Protein AF-A0A9C9N6E8-F1 (afdb_monomer_lite)

Radius of gyration: 24.04 Å; chains: 1; bounding box: 44×56×54 Å

pLDDT: mean 75.99, std 14.26, range [39.22, 91.31]

Sequence (117 aa):
MPTATPPPLRVHVSGAVNQPAVYHLAPGCIVQDAIQAAGGPAPDADMSRINLAVELGDQQQVYVPRQGETNAPPPVSGGEAGGKAGGVVNLNTATAAELETLPRIGPATAQKIVEYR

Foldseek 3Di:
DPDPQDFFAWEQEEEQAQAGGTDGHGFFQFQLVVSVVSVHGHPQWDCVPDDRRHGDHHPHYHYTYGNVPPCPDPPPPDDDDDDPPCPPQDLVPHDLVRQCVDPPDHSVNSVVSVVVD

Structure (mmCIF, N/CA/C/O backbone):
data_AF-A0A9C9N6E8-F1
#
_entry.id   AF-A0A9C9N6E8-F1
#
loop_
_atom_site.group_PDB
_atom_site.id
_atom_site.type_symbol
_atom_site.label_atom_id
_atom_site.label_alt_id
_atom_site.label_comp_id
_atom_site.label_asym_id
_atom_site.label_entity_id
_atom_site.label_seq_id
_atom_site.pdbx_PDB_ins_code
_atom_site.Cartn_x
_atom_site.Cartn_y
_atom_site.Cartn_z
_atom_site.occupancy
_atom_site.B_iso_or_equiv
_atom_site.auth_seq_id
_atom_site.auth_comp_id
_atom_site.auth_asym_id
_atom_site.auth_atom_id
_atom_site.pdbx_PDB_model_num
ATOM 1 N N . MET A 1 1 ? 17.286 -18.048 -29.395 1.00 43.50 1 MET A N 1
ATOM 2 C CA . MET A 1 1 ? 17.606 -17.086 -28.319 1.00 43.50 1 MET A CA 1
ATOM 3 C C . MET A 1 1 ? 16.940 -17.603 -27.054 1.00 43.50 1 MET A C 1
ATOM 5 O O . MET A 1 1 ? 15.761 -17.923 -27.151 1.00 43.50 1 MET A O 1
ATOM 9 N N . PRO A 1 2 ? 17.644 -17.793 -25.928 1.00 51.38 2 PRO A N 1
ATOM 10 C CA . PRO A 1 2 ? 16.984 -18.136 -24.674 1.00 51.38 2 PRO A CA 1
ATOM 11 C C . PRO A 1 2 ? 16.150 -16.927 -24.234 1.00 51.38 2 PRO A C 1
ATOM 13 O O . PRO A 1 2 ? 16.694 -15.854 -23.986 1.00 51.38 2 PRO A O 1
ATOM 16 N N . THR A 1 3 ? 14.827 -17.071 -24.212 1.00 49.97 3 THR A N 1
ATOM 17 C CA . THR A 1 3 ? 13.928 -16.057 -23.653 1.00 49.97 3 THR A CA 1
ATOM 18 C C . THR A 1 3 ? 14.195 -16.012 -22.155 1.00 49.97 3 THR A C 1
ATOM 20 O O . THR A 1 3 ? 13.936 -16.991 -21.460 1.00 49.97 3 THR A O 1
ATOM 23 N N . ALA A 1 4 ? 14.788 -14.925 -21.662 1.00 56.19 4 ALA A N 1
ATOM 24 C CA . ALA A 1 4 ? 14.989 -14.732 -20.234 1.00 56.19 4 ALA A CA 1
ATOM 25 C C . ALA A 1 4 ? 13.609 -14.666 -19.573 1.00 56.19 4 ALA A C 1
AT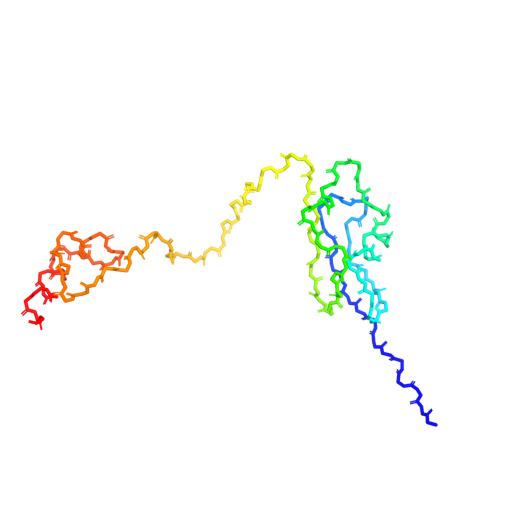OM 27 O O . ALA A 1 4 ? 12.907 -13.671 -19.724 1.00 56.19 4 ALA A O 1
ATOM 28 N N . THR A 1 5 ? 13.199 -15.744 -18.900 1.00 63.53 5 THR A N 1
ATOM 29 C CA . THR A 1 5 ? 12.023 -15.736 -18.031 1.00 63.53 5 THR A CA 1
ATOM 30 C C . THR A 1 5 ? 12.320 -14.742 -16.918 1.00 63.53 5 THR A C 1
ATOM 32 O O . THR A 1 5 ? 13.234 -14.988 -16.125 1.00 63.53 5 THR A O 1
ATOM 35 N N . PRO A 1 6 ? 11.642 -13.589 -16.884 1.00 66.38 6 PRO A N 1
ATOM 36 C CA . PRO A 1 6 ? 11.965 -12.575 -15.905 1.00 66.38 6 PRO A CA 1
ATOM 37 C C . PRO A 1 6 ? 11.579 -13.100 -14.505 1.00 66.38 6 PRO A C 1
ATOM 39 O O . PRO A 1 6 ? 10.597 -13.841 -14.375 1.00 66.38 6 PRO A O 1
ATOM 42 N N . PRO A 1 7 ? 12.386 -12.814 -13.468 1.00 73.50 7 PRO A N 1
ATOM 43 C CA . PRO A 1 7 ? 12.194 -13.393 -12.143 1.00 73.50 7 PRO A CA 1
ATOM 44 C C . PRO A 1 7 ? 10.859 -12.938 -11.529 1.00 73.50 7 PRO A C 1
ATOM 46 O O . PRO A 1 7 ? 10.433 -11.806 -11.775 1.00 73.50 7 PRO A O 1
ATOM 49 N N . PRO A 1 8 ? 10.191 -13.792 -10.730 1.00 80.31 8 PRO A N 1
ATOM 50 C CA . PRO A 1 8 ? 8.948 -13.418 -10.069 1.00 80.31 8 PRO A CA 1
ATOM 51 C C . PRO A 1 8 ? 9.199 -12.307 -9.044 1.00 80.31 8 PRO A C 1
ATOM 53 O O . PRO A 1 8 ? 10.110 -12.410 -8.220 1.00 80.31 8 PRO A O 1
ATOM 56 N N . LEU A 1 9 ? 8.367 -11.269 -9.079 1.00 87.12 9 LEU A N 1
ATOM 57 C CA . LEU A 1 9 ? 8.380 -10.165 -8.127 1.00 87.12 9 LEU A CA 1
ATOM 58 C C . LEU A 1 9 ? 7.803 -10.620 -6.791 1.00 87.12 9 LEU A C 1
ATOM 60 O O . LEU A 1 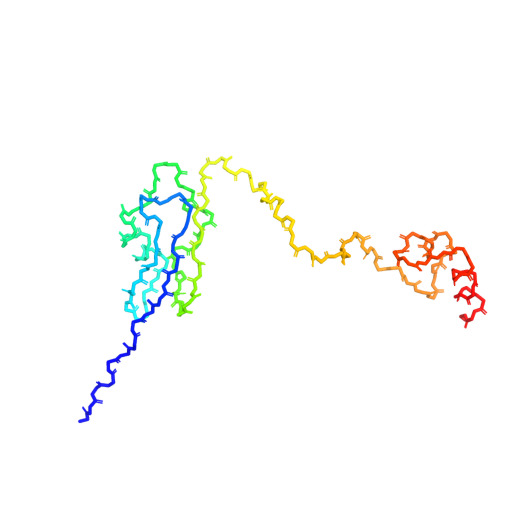9 ? 6.728 -11.215 -6.751 1.00 87.12 9 LEU A O 1
ATOM 64 N N . ARG A 1 10 ? 8.484 -10.306 -5.693 1.00 89.56 10 ARG A N 1
ATOM 65 C CA . ARG A 1 10 ? 8.005 -10.560 -4.332 1.00 89.56 10 ARG A CA 1
ATOM 66 C C . ARG A 1 10 ? 7.324 -9.315 -3.803 1.00 89.56 10 ARG A C 1
ATOM 68 O O . ARG A 1 10 ? 7.995 -8.335 -3.497 1.00 89.56 10 ARG A O 1
ATOM 75 N N . VAL A 1 11 ? 6.009 -9.360 -3.666 1.00 90.38 11 VAL A N 1
ATOM 76 C CA . VAL A 1 11 ? 5.216 -8.222 -3.196 1.00 90.38 11 VAL A CA 1
ATOM 77 C C . VAL A 1 11 ? 4.569 -8.588 -1.873 1.00 90.38 11 VAL A C 1
ATOM 79 O O . VAL A 1 11 ? 3.913 -9.621 -1.757 1.00 90.38 11 VAL A O 1
ATOM 82 N N . HIS A 1 12 ? 4.758 -7.748 -0.863 1.00 90.81 12 HIS A N 1
ATOM 83 C CA . HIS A 1 12 ? 4.127 -7.923 0.438 1.00 90.81 12 HIS A CA 1
ATOM 84 C C . HIS A 1 12 ? 2.808 -7.154 0.473 1.00 90.81 12 HIS A C 1
ATOM 86 O O . HIS A 1 12 ? 2.815 -5.924 0.435 1.00 90.81 12 HIS A O 1
ATOM 92 N N . VAL A 1 13 ? 1.682 -7.864 0.554 1.00 90.50 13 VAL A N 1
ATOM 93 C CA . VAL A 1 13 ? 0.352 -7.252 0.648 1.00 90.50 13 VAL A CA 1
ATOM 94 C C . VAL A 1 13 ? -0.110 -7.283 2.100 1.00 90.50 13 VAL A C 1
ATOM 96 O O . VAL A 1 13 ? -0.117 -8.331 2.741 1.00 90.50 13 VAL A O 1
ATOM 99 N N . SER A 1 14 ? -0.496 -6.124 2.625 1.00 88.56 14 SER A N 1
ATOM 100 C CA . SER A 1 14 ? -0.873 -5.924 4.027 1.00 88.56 14 SER A CA 1
ATOM 101 C C . SER A 1 14 ? -2.101 -5.014 4.146 1.00 88.56 14 SER A C 1
ATOM 103 O O . SER A 1 14 ? -2.399 -4.257 3.223 1.00 88.56 14 SER A O 1
ATOM 105 N N . GLY A 1 15 ? -2.814 -5.073 5.275 1.00 86.25 15 GLY A N 1
ATOM 106 C CA . GLY A 1 15 ? -3.967 -4.208 5.559 1.00 86.25 15 GLY A CA 1
ATOM 107 C C . GLY A 1 15 ? -5.326 -4.867 5.297 1.00 86.25 15 GLY A C 1
ATOM 108 O O . GLY A 1 15 ? -5.542 -6.018 5.676 1.00 86.25 15 GLY A O 1
ATOM 109 N N . ALA A 1 16 ? -6.248 -4.120 4.685 1.00 87.50 16 ALA A N 1
ATOM 110 C CA . ALA A 1 16 ? -7.635 -4.494 4.396 1.00 87.50 16 ALA A CA 1
ATOM 111 C C . ALA A 1 16 ? -7.765 -5.433 3.178 1.00 87.50 16 ALA A C 1
ATOM 113 O O . ALA A 1 16 ? -8.427 -5.127 2.186 1.00 87.50 16 ALA A O 1
ATOM 114 N N . VAL A 1 17 ? -7.102 -6.583 3.228 1.00 88.50 17 VAL A N 1
ATOM 115 C CA . VAL A 1 17 ? -7.195 -7.638 2.207 1.00 88.50 17 VAL A CA 1
ATOM 116 C C . VAL A 1 17 ? -7.602 -8.953 2.857 1.00 88.50 17 VAL A C 1
ATOM 118 O O . VAL A 1 17 ? -7.373 -9.146 4.050 1.00 88.50 17 VAL A O 1
ATOM 121 N N . ASN A 1 18 ? -8.192 -9.868 2.087 1.00 87.12 18 ASN A N 1
ATOM 122 C CA . ASN A 1 18 ? -8.634 -11.157 2.629 1.00 87.12 18 ASN A CA 1
ATOM 123 C C . ASN A 1 18 ? -7.467 -12.003 3.160 1.00 87.12 18 ASN A C 1
ATOM 125 O O . ASN A 1 18 ? -7.594 -12.647 4.201 1.00 87.12 18 ASN A O 1
ATOM 129 N N . GLN A 1 19 ? -6.329 -12.002 2.462 1.00 88.19 19 GLN A N 1
ATOM 130 C CA . GLN A 1 19 ? -5.144 -12.772 2.835 1.00 88.19 19 GLN A CA 1
ATOM 131 C C . GLN A 1 19 ? -3.880 -11.900 2.754 1.00 88.19 19 GLN A C 1
ATOM 133 O O . GLN A 1 19 ? -3.221 -11.853 1.716 1.00 88.19 19 GLN A O 1
ATOM 138 N N . PRO A 1 20 ? -3.516 -11.188 3.835 1.00 89.12 20 PRO A N 1
ATOM 139 C CA . PRO A 1 20 ? -2.265 -10.443 3.883 1.00 89.12 20 PRO A CA 1
ATOM 140 C C . PRO A 1 20 ? -1.083 -11.417 3.957 1.00 89.12 20 PRO A C 1
ATOM 142 O O . PRO A 1 20 ? -0.908 -12.135 4.942 1.00 89.12 20 PRO A O 1
ATOM 145 N N . ALA A 1 21 ? -0.287 -11.464 2.893 1.00 90.56 21 ALA A N 1
ATOM 146 C CA . ALA A 1 21 ? 0.861 -12.350 2.755 1.00 90.56 21 ALA A CA 1
ATOM 147 C C . ALA A 1 21 ? 1.846 -11.804 1.706 1.00 90.56 21 ALA A C 1
ATOM 149 O O . ALA A 1 21 ? 1.617 -10.772 1.069 1.00 90.56 21 ALA A O 1
ATOM 150 N N . VAL A 1 22 ? 2.969 -12.501 1.533 1.00 90.62 22 VAL A N 1
ATOM 151 C CA . VAL A 1 22 ? 3.916 -12.237 0.445 1.00 90.62 22 VAL A CA 1
ATOM 152 C C . VAL A 1 22 ? 3.520 -13.069 -0.768 1.00 90.62 22 VAL A C 1
ATOM 154 O O . VAL A 1 22 ? 3.392 -14.289 -0.670 1.00 90.62 22 VAL A O 1
ATOM 157 N N . TYR A 1 23 ? 3.363 -12.408 -1.909 1.00 89.62 23 TYR A N 1
ATOM 158 C CA . TYR A 1 23 ? 2.983 -13.022 -3.175 1.00 89.62 23 TYR A CA 1
ATOM 159 C C . TYR A 1 23 ? 4.113 -12.925 -4.192 1.00 89.62 23 TYR A C 1
ATOM 161 O O . TYR A 1 23 ? 4.859 -11.947 -4.229 1.00 89.62 23 TYR A O 1
ATOM 169 N N . HIS A 1 24 ? 4.215 -13.958 -5.026 1.00 90.50 24 HIS A N 1
ATOM 170 C CA . HIS A 1 24 ? 5.140 -14.019 -6.148 1.00 90.50 24 HIS A CA 1
ATOM 171 C C . HIS A 1 24 ? 4.361 -13.752 -7.437 1.00 90.50 24 HIS A C 1
ATOM 173 O O . HIS A 1 24 ? 3.585 -14.599 -7.874 1.00 90.50 24 HIS A O 1
ATOM 179 N N . LEU A 1 25 ? 4.540 -12.567 -8.014 1.00 86.94 25 LEU A N 1
ATOM 180 C CA . LEU A 1 25 ? 3.811 -12.104 -9.195 1.00 86.94 25 LEU A CA 1
ATOM 181 C C . LEU A 1 25 ? 4.727 -12.030 -10.412 1.00 86.94 25 LEU A C 1
ATOM 183 O O . LEU A 1 25 ? 5.950 -11.939 -10.291 1.00 86.94 25 LEU A O 1
ATOM 187 N N . ALA A 1 26 ? 4.132 -12.064 -11.602 1.00 86.75 26 ALA A N 1
ATOM 188 C CA . ALA A 1 26 ? 4.879 -11.805 -12.819 1.00 86.75 26 ALA A CA 1
ATOM 189 C C . ALA A 1 26 ? 5.317 -10.325 -12.866 1.00 86.75 26 ALA A C 1
ATOM 191 O O . ALA A 1 26 ? 4.605 -9.444 -12.377 1.00 86.75 26 ALA A O 1
ATOM 192 N N . PRO A 1 27 ? 6.482 -10.025 -13.451 1.00 83.00 27 PRO A N 1
ATOM 193 C CA . PRO A 1 27 ? 6.892 -8.649 -13.676 1.00 83.00 27 PRO A CA 1
ATOM 194 C C . PRO A 1 27 ? 5.957 -7.965 -14.676 1.00 83.00 27 PRO A C 1
ATOM 196 O O . PRO A 1 27 ? 5.576 -8.561 -15.682 1.00 83.00 27 PRO A O 1
ATOM 199 N N . GLY A 1 28 ? 5.578 -6.722 -14.371 1.00 85.00 28 GLY A N 1
ATOM 200 C CA . GLY A 1 28 ? 4.531 -5.982 -15.087 1.00 85.00 28 GLY A CA 1
ATOM 201 C C . GLY A 1 28 ? 3.133 -6.103 -14.467 1.00 85.00 28 GLY A C 1
ATOM 202 O O . GLY A 1 28 ? 2.200 -5.482 -14.966 1.00 85.00 28 GLY A O 1
ATOM 203 N N . CYS A 1 29 ? 2.969 -6.867 -13.378 1.00 87.88 29 CYS A N 1
ATOM 204 C CA . CYS A 1 29 ? 1.738 -6.845 -12.589 1.00 87.88 29 CYS A CA 1
ATOM 205 C C . CYS A 1 29 ? 1.561 -5.509 -11.859 1.00 87.88 29 CYS A C 1
ATOM 207 O O . CYS A 1 29 ? 2.522 -4.890 -11.394 1.00 87.88 29 CYS A O 1
ATOM 209 N N . ILE A 1 30 ? 0.304 -5.106 -11.709 1.00 91.31 30 ILE A N 1
ATOM 210 C CA .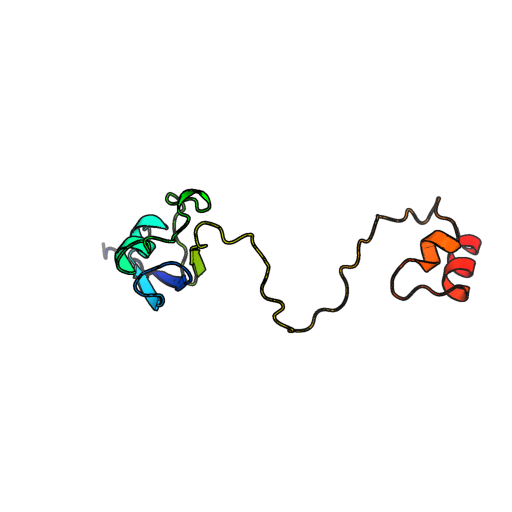 ILE A 1 30 ? -0.085 -3.876 -11.015 1.00 91.31 30 ILE A CA 1
ATOM 211 C C . ILE A 1 30 ? -0.614 -4.169 -9.610 1.00 91.31 30 ILE A C 1
ATOM 213 O O . ILE A 1 30 ? -0.921 -5.311 -9.262 1.00 91.31 30 ILE A O 1
ATOM 217 N N . VAL A 1 31 ? -0.767 -3.125 -8.791 1.00 88.94 31 VAL A N 1
ATOM 218 C CA . VAL A 1 31 ? -1.332 -3.214 -7.431 1.00 88.94 31 VAL A CA 1
ATOM 219 C C . VAL A 1 31 ? -2.662 -3.979 -7.406 1.00 88.94 31 VAL A C 1
ATOM 221 O O . VAL A 1 31 ? -2.891 -4.776 -6.496 1.00 88.94 31 VAL A O 1
ATOM 224 N N . GLN A 1 32 ? -3.516 -3.797 -8.416 1.00 90.06 32 GLN A N 1
ATOM 225 C CA . GLN A 1 32 ? -4.766 -4.549 -8.548 1.00 90.06 32 GLN A CA 1
ATOM 226 C C . GLN A 1 32 ? -4.555 -6.072 -8.593 1.00 90.06 32 GLN A C 1
ATOM 228 O O . GLN A 1 32 ? -5.287 -6.798 -7.919 1.00 90.06 32 GLN A O 1
ATOM 233 N N . ASP A 1 33 ? -3.559 -6.552 -9.342 1.00 90.31 33 ASP A N 1
ATOM 234 C CA . ASP A 1 33 ? -3.261 -7.983 -9.468 1.00 90.31 33 ASP A CA 1
ATOM 235 C C . ASP A 1 33 ? -2.769 -8.563 -8.142 1.00 90.31 33 ASP A C 1
ATOM 237 O O . ASP A 1 33 ? -3.160 -9.666 -7.764 1.00 90.31 33 ASP A O 1
ATOM 241 N N . ALA A 1 34 ? -1.968 -7.804 -7.387 1.00 88.50 34 ALA A N 1
ATOM 242 C CA . ALA A 1 34 ? -1.544 -8.215 -6.049 1.00 88.50 34 ALA A CA 1
ATOM 243 C C . ALA A 1 34 ? -2.718 -8.330 -5.075 1.00 88.50 34 ALA A C 1
ATOM 245 O O . ALA A 1 34 ? -2.781 -9.282 -4.301 1.00 88.50 34 ALA A O 1
ATOM 246 N N . ILE A 1 35 ? -3.666 -7.392 -5.123 1.00 88.19 35 ILE A N 1
ATOM 247 C CA . ILE A 1 35 ? -4.863 -7.436 -4.276 1.00 88.19 35 ILE A CA 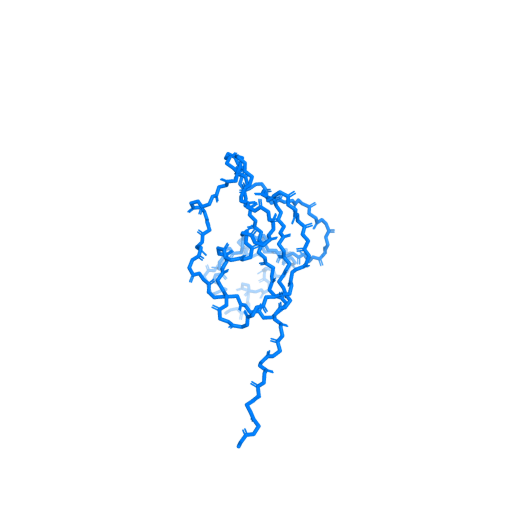1
ATOM 248 C C . ILE A 1 35 ? -5.762 -8.612 -4.679 1.00 88.19 35 ILE A C 1
ATOM 250 O O . ILE A 1 35 ? -6.291 -9.305 -3.813 1.00 88.19 35 ILE A O 1
ATOM 254 N N . GLN A 1 36 ? -5.916 -8.877 -5.978 1.00 89.75 36 GLN A N 1
ATOM 255 C CA . GLN A 1 36 ? -6.630 -10.055 -6.482 1.00 89.75 36 GLN A CA 1
ATOM 256 C C . GLN A 1 36 ? -5.961 -11.359 -6.019 1.00 89.75 36 GLN A C 1
ATOM 258 O O . GLN A 1 36 ? -6.647 -12.245 -5.510 1.00 89.75 36 GLN A O 1
ATOM 263 N N . ALA A 1 37 ? -4.631 -11.457 -6.117 1.00 87.69 37 ALA A N 1
ATOM 264 C CA . ALA A 1 37 ? -3.856 -12.597 -5.623 1.00 87.69 37 ALA A CA 1
ATOM 265 C C . ALA A 1 37 ? -3.971 -12.772 -4.096 1.00 87.69 37 ALA A C 1
ATOM 267 O O . ALA A 1 37 ? -3.985 -13.901 -3.609 1.00 87.69 37 ALA A O 1
ATOM 268 N N . ALA A 1 38 ? -4.149 -11.671 -3.358 1.00 86.50 38 ALA A N 1
ATOM 269 C CA . ALA A 1 38 ? -4.444 -11.648 -1.924 1.00 86.50 38 ALA A CA 1
ATOM 270 C C . ALA A 1 38 ? -5.887 -12.059 -1.559 1.00 86.50 38 ALA A C 1
ATOM 272 O O . ALA A 1 38 ? -6.323 -11.875 -0.420 1.00 86.50 38 ALA A O 1
ATOM 273 N N . GLY A 1 39 ? -6.646 -12.613 -2.509 1.00 86.44 39 GLY A N 1
ATOM 274 C CA . GLY A 1 39 ? -8.031 -13.038 -2.305 1.00 86.44 39 GLY A CA 1
ATOM 275 C C . GLY A 1 39 ? -9.052 -11.911 -2.469 1.00 86.44 39 GLY A C 1
ATOM 276 O O . GLY A 1 39 ? -10.208 -12.080 -2.082 1.00 86.44 39 GLY A O 1
ATOM 277 N N . GLY A 1 40 ? -8.648 -10.774 -3.038 1.00 86.44 40 GLY A N 1
ATOM 278 C CA . GLY A 1 40 ? -9.490 -9.605 -3.260 1.00 86.44 40 GLY A CA 1
ATOM 279 C C . GLY A 1 40 ? -9.462 -8.586 -2.111 1.00 86.44 40 GLY A C 1
ATOM 280 O O . GLY A 1 40 ? -8.959 -8.864 -1.016 1.00 86.44 40 GLY A O 1
ATOM 281 N N . PRO A 1 41 ? -9.993 -7.377 -2.366 1.00 86.44 41 PRO A N 1
ATOM 282 C CA . PRO A 1 41 ? -10.131 -6.346 -1.345 1.00 86.44 41 PRO A CA 1
ATOM 283 C C . PRO A 1 41 ? -11.146 -6.791 -0.285 1.00 86.44 41 PRO A C 1
ATOM 285 O O . PRO A 1 41 ? -12.174 -7.390 -0.611 1.00 86.44 41 PRO A O 1
ATOM 288 N N . ALA A 1 42 ? -10.873 -6.485 0.981 1.00 87.19 42 ALA A N 1
ATOM 289 C CA . ALA A 1 42 ? -11.847 -6.680 2.048 1.00 87.19 42 ALA A CA 1
ATOM 290 C C . ALA A 1 42 ? -13.053 -5.721 1.861 1.00 87.19 42 ALA A C 1
ATOM 292 O O . ALA A 1 42 ? -12.916 -4.687 1.200 1.00 87.19 42 ALA A O 1
ATOM 293 N N . PRO A 1 43 ? -14.247 -6.018 2.410 1.00 83.75 43 PRO A N 1
ATOM 294 C CA . PRO A 1 43 ? -15.421 -5.143 2.271 1.00 83.75 43 PRO A CA 1
ATOM 295 C C . PRO A 1 43 ? -15.224 -3.771 2.930 1.00 83.75 43 PRO A C 1
ATOM 297 O O . PRO A 1 43 ? -15.858 -2.793 2.548 1.00 83.75 43 PRO A O 1
ATOM 300 N N . ASP A 1 44 ? -14.327 -3.705 3.906 1.00 86.25 44 ASP A N 1
ATOM 301 C CA . ASP A 1 44 ? -13.864 -2.504 4.576 1.00 86.25 44 ASP A CA 1
ATOM 302 C C . ASP A 1 44 ? -12.620 -1.902 3.909 1.00 86.25 44 ASP A C 1
ATOM 304 O O . ASP A 1 44 ? -12.018 -1.030 4.507 1.00 86.25 44 ASP A O 1
ATOM 308 N N . ALA A 1 45 ? -12.193 -2.319 2.714 1.00 85.31 45 ALA A N 1
ATOM 309 C CA . ALA A 1 45 ? -11.013 -1.760 2.048 1.00 85.31 45 ALA A CA 1
ATOM 310 C C . ALA A 1 45 ? -11.305 -0.427 1.342 1.00 85.31 45 ALA A C 1
ATOM 312 O O . ALA A 1 45 ? -12.257 -0.301 0.568 1.00 85.31 45 ALA A O 1
ATOM 313 N N . ASP A 1 46 ? -10.438 0.566 1.541 1.00 85.19 46 ASP A N 1
ATOM 314 C CA . ASP A 1 46 ? -10.503 1.848 0.838 1.00 85.19 46 ASP A CA 1
ATOM 315 C C . ASP A 1 46 ? -9.591 1.841 -0.395 1.00 85.19 46 ASP A C 1
ATOM 317 O O . ASP A 1 46 ? -8.457 2.325 -0.387 1.00 85.19 46 ASP A O 1
ATOM 321 N N . MET A 1 47 ? -10.107 1.273 -1.486 1.00 82.00 47 MET A N 1
ATOM 322 C CA . MET A 1 47 ? -9.401 1.229 -2.771 1.00 82.00 47 MET A CA 1
ATOM 323 C C . MET A 1 47 ? -9.280 2.606 -3.436 1.00 82.00 47 MET A C 1
ATOM 325 O O . MET A 1 47 ? -8.427 2.778 -4.298 1.00 82.00 47 MET A O 1
ATOM 329 N N . SER A 1 48 ? -10.085 3.597 -3.033 1.00 83.00 48 SER A N 1
ATOM 330 C CA . SER A 1 48 ? -10.021 4.961 -3.582 1.00 83.00 48 SER A CA 1
ATOM 331 C C . SER A 1 48 ? -8.775 5.713 -3.117 1.00 83.00 48 SER A C 1
ATOM 333 O O . SER A 1 48 ? -8.340 6.663 -3.765 1.00 83.00 48 SER A O 1
ATOM 335 N N . ARG A 1 49 ? -8.183 5.291 -1.993 1.00 81.31 49 ARG A N 1
ATOM 336 C CA . ARG A 1 49 ? -6.936 5.853 -1.457 1.00 81.31 49 ARG A CA 1
ATOM 337 C C . ARG A 1 49 ? -5.673 5.257 -2.068 1.00 81.31 49 ARG A C 1
ATOM 339 O O . ARG A 1 49 ? -4.581 5.737 -1.772 1.00 81.31 49 ARG A O 1
ATOM 346 N N . ILE A 1 50 ? -5.803 4.229 -2.901 1.00 82.19 50 ILE A N 1
ATOM 347 C CA . ILE A 1 50 ? -4.684 3.551 -3.550 1.00 82.19 50 ILE A CA 1
ATOM 348 C C . ILE A 1 50 ? -4.788 3.694 -5.054 1.00 82.19 50 ILE A C 1
ATOM 350 O O . ILE A 1 50 ? -5.846 3.524 -5.650 1.00 82.19 50 ILE A O 1
ATOM 354 N N . ASN A 1 51 ? -3.646 3.936 -5.688 1.00 87.12 51 ASN A N 1
ATOM 355 C CA . ASN A 1 51 ? -3.568 3.843 -7.131 1.00 87.12 51 ASN A CA 1
ATOM 356 C C . ASN A 1 51 ? -3.388 2.376 -7.551 1.00 87.12 51 ASN A C 1
ATOM 358 O O . ASN A 1 51 ? -2.309 1.797 -7.431 1.00 87.12 51 ASN A O 1
ATOM 362 N N . LEU A 1 52 ? -4.476 1.789 -8.046 1.00 86.00 52 LEU A N 1
ATOM 363 C CA . LEU A 1 52 ? -4.548 0.395 -8.484 1.00 86.00 52 LEU A CA 1
ATOM 364 C C . LEU A 1 52 ? -3.741 0.117 -9.761 1.00 86.00 52 LEU A C 1
ATOM 366 O O . LEU A 1 52 ? -3.367 -1.030 -9.991 1.00 86.00 52 LEU A O 1
ATOM 370 N N . ALA A 1 53 ? -3.462 1.153 -10.558 1.00 85.69 53 ALA A N 1
ATOM 371 C CA . ALA A 1 53 ? -2.754 1.064 -11.836 1.00 85.69 53 ALA A CA 1
ATOM 372 C C . ALA A 1 53 ? -1.228 1.217 -11.704 1.00 85.69 53 ALA A C 1
ATOM 374 O O . ALA A 1 53 ? -0.528 1.292 -12.710 1.00 85.69 53 ALA A O 1
ATOM 375 N N . VAL A 1 54 ? -0.703 1.303 -10.478 1.00 88.69 54 VAL A N 1
ATOM 376 C CA . VAL A 1 54 ? 0.744 1.369 -10.242 1.00 88.69 54 VAL A CA 1
ATOM 377 C C . VAL A 1 54 ? 1.360 -0.001 -10.488 1.00 88.69 54 VAL A C 1
ATOM 379 O O . VAL A 1 54 ? 0.895 -0.998 -9.936 1.00 88.69 54 VAL A O 1
ATOM 382 N N . GLU A 1 55 ? 2.422 -0.033 -11.288 1.00 90.06 55 GLU A N 1
ATOM 383 C CA . GLU A 1 55 ? 3.253 -1.220 -11.480 1.00 90.06 55 GLU A CA 1
ATOM 384 C C . GLU A 1 55 ? 3.971 -1.591 -10.180 1.00 90.06 55 GLU A C 1
ATOM 386 O O . GLU A 1 55 ? 4.450 -0.736 -9.431 1.00 90.06 55 GLU A O 1
ATOM 391 N N . LEU A 1 56 ? 4.041 -2.887 -9.901 1.00 87.62 56 LEU A N 1
ATOM 392 C CA . LEU A 1 56 ? 4.705 -3.403 -8.713 1.00 87.62 56 LEU A CA 1
ATOM 393 C C . LEU A 1 56 ? 6.183 -3.671 -8.996 1.00 87.62 56 LEU A C 1
ATOM 395 O O . LEU A 1 56 ? 6.533 -4.259 -10.017 1.00 87.62 56 LEU A O 1
ATOM 399 N N . GLY A 1 57 ? 7.048 -3.267 -8.065 1.00 86.94 57 GLY A N 1
ATOM 400 C CA . GLY A 1 57 ? 8.457 -3.655 -8.028 1.00 86.94 57 GLY A CA 1
ATOM 401 C C . GLY A 1 57 ? 8.718 -4.890 -7.159 1.00 86.94 57 GLY A C 1
ATOM 402 O O . GLY A 1 57 ? 7.885 -5.293 -6.344 1.00 86.94 57 GLY A O 1
ATOM 403 N N . ASP A 1 58 ? 9.907 -5.485 -7.300 1.00 86.38 58 ASP A N 1
ATOM 404 C CA . ASP A 1 58 ? 10.359 -6.545 -6.390 1.00 86.38 58 ASP A CA 1
ATOM 405 C C . ASP A 1 58 ? 10.582 -5.966 -4.987 1.00 86.38 58 ASP A C 1
ATOM 407 O O . ASP A 1 58 ? 11.048 -4.838 -4.834 1.00 86.38 58 ASP A O 1
ATOM 411 N N . GLN A 1 59 ? 10.244 -6.746 -3.961 1.00 87.88 59 GLN A N 1
ATOM 412 C CA . GLN A 1 59 ? 10.316 -6.362 -2.546 1.00 87.88 59 GLN A CA 1
ATOM 413 C C . GLN A 1 59 ? 9.457 -5.142 -2.178 1.00 87.88 59 GLN A C 1
ATOM 415 O O . GLN A 1 59 ? 9.669 -4.527 -1.132 1.00 87.88 59 GLN A O 1
ATOM 420 N N . GLN A 1 60 ? 8.469 -4.796 -3.003 1.00 88.38 60 GLN A N 1
ATOM 421 C CA . GLN A 1 60 ? 7.555 -3.700 -2.721 1.00 88.38 60 GLN A CA 1
ATOM 422 C C . GLN A 1 60 ? 6.497 -4.119 -1.694 1.00 88.38 60 GLN A C 1
ATOM 424 O O . GLN A 1 60 ? 5.975 -5.236 -1.725 1.00 88.38 60 GLN A O 1
ATOM 429 N N . GLN A 1 61 ? 6.147 -3.200 -0.795 1.00 87.56 61 GLN A N 1
ATOM 430 C CA . GLN A 1 61 ? 5.036 -3.372 0.134 1.00 87.56 61 GLN A CA 1
ATOM 431 C C . GLN A 1 61 ? 3.818 -2.586 -0.350 1.00 87.56 61 GLN A C 1
ATOM 433 O O . GLN A 1 61 ? 3.893 -1.385 -0.603 1.00 87.56 61 GLN A O 1
ATOM 438 N N . VAL A 1 62 ? 2.683 -3.270 -0.428 1.00 87.81 62 VAL A N 1
ATOM 439 C CA . VAL A 1 62 ? 1.369 -2.695 -0.701 1.00 87.81 62 VAL A CA 1
ATOM 440 C C . VAL A 1 62 ? 0.568 -2.754 0.593 1.00 87.81 62 VAL A C 1
ATOM 442 O O . VAL A 1 62 ? 0.257 -3.833 1.099 1.00 87.81 62 VAL A O 1
ATOM 445 N N . TYR A 1 63 ? 0.253 -1.591 1.152 1.00 88.00 63 TYR A N 1
ATOM 446 C CA . TYR A 1 63 ? -0.617 -1.475 2.319 1.00 88.00 63 TYR A CA 1
ATOM 447 C C . TYR A 1 63 ? -1.981 -0.965 1.883 1.00 88.00 63 TYR A C 1
ATOM 449 O O . TYR A 1 63 ? -2.047 0.139 1.357 1.00 88.00 63 TYR A O 1
ATOM 457 N N . VAL A 1 64 ? -3.038 -1.741 2.117 1.00 86.81 64 VAL A N 1
ATOM 458 C CA . VAL A 1 64 ? -4.424 -1.381 1.802 1.00 86.81 64 VAL A CA 1
ATOM 459 C C . VAL A 1 64 ? -5.102 -0.792 3.044 1.00 86.81 64 VAL A C 1
ATOM 461 O O . VAL A 1 64 ? -5.327 -1.533 4.001 1.00 86.81 64 VAL A O 1
ATOM 464 N N . PRO A 1 65 ? -5.434 0.513 3.069 1.00 83.56 65 PRO A N 1
ATOM 465 C CA . PRO A 1 65 ? -6.126 1.124 4.199 1.00 83.56 65 PRO A CA 1
ATOM 466 C C . PRO A 1 65 ? -7.588 0.673 4.264 1.00 83.56 65 PRO A C 1
ATOM 468 O O . PRO A 1 65 ? -8.186 0.327 3.241 1.00 83.56 65 PRO A O 1
ATOM 471 N N . ARG A 1 66 ? -8.188 0.719 5.458 1.00 86.75 66 ARG A N 1
ATOM 472 C CA . ARG A 1 66 ? -9.628 0.482 5.636 1.00 86.75 66 ARG A CA 1
ATOM 473 C C . ARG A 1 66 ? -10.467 1.745 5.382 1.00 86.75 66 ARG A C 1
ATOM 475 O O . ARG A 1 66 ? -10.013 2.863 5.625 1.00 86.75 66 ARG A O 1
ATOM 482 N N . GLN A 1 67 ? -11.711 1.593 4.932 1.00 80.94 67 GLN A N 1
ATOM 483 C CA . GLN A 1 67 ? -12.700 2.663 4.829 1.00 80.94 67 GLN A CA 1
ATOM 484 C C . GLN A 1 67 ? -12.959 3.245 6.214 1.00 80.94 67 GLN A C 1
ATOM 486 O O . GLN A 1 67 ? -13.288 2.533 7.160 1.00 80.94 67 GLN A O 1
ATOM 491 N N . GLY A 1 68 ? -12.795 4.561 6.335 1.00 72.69 68 GLY A N 1
ATOM 492 C CA . GLY A 1 68 ? -12.913 5.244 7.623 1.00 72.69 68 GLY A CA 1
ATOM 493 C C . GLY A 1 68 ? -11.671 5.129 8.509 1.00 72.69 68 GLY A C 1
ATOM 494 O O . GLY A 1 68 ? -11.660 5.714 9.591 1.00 72.69 68 GLY A O 1
ATOM 495 N N . GLU A 1 69 ? -10.599 4.473 8.046 1.00 65.88 69 GLU A N 1
ATOM 496 C CA . GLU A 1 69 ? -9.274 4.605 8.646 1.00 65.88 69 GLU A CA 1
ATOM 497 C C . GLU A 1 69 ? -8.777 6.027 8.352 1.00 65.88 69 GLU A C 1
ATOM 499 O O . GLU A 1 69 ? -8.123 6.328 7.350 1.00 65.88 69 GLU A O 1
ATOM 504 N N . THR A 1 70 ? -9.157 6.971 9.216 1.00 53.31 70 THR A N 1
ATOM 505 C CA . THR A 1 70 ? -8.353 8.171 9.435 1.00 53.31 70 THR A CA 1
ATOM 506 C C . THR A 1 70 ? -6.963 7.650 9.725 1.00 53.31 70 THR A C 1
ATOM 508 O O . THR A 1 70 ? -6.804 6.877 10.662 1.00 53.31 70 THR A O 1
ATOM 511 N N . ASN A 1 71 ? -5.999 8.000 8.878 1.00 51.03 71 ASN A N 1
ATOM 512 C CA . ASN A 1 71 ? -4.600 7.631 9.018 1.00 51.03 71 ASN A CA 1
ATOM 513 C C . ASN A 1 71 ? -4.104 8.132 10.384 1.00 51.03 71 ASN A C 1
ATOM 515 O O . ASN A 1 71 ? -3.610 9.249 10.508 1.00 51.03 71 ASN A O 1
ATOM 519 N N . ALA A 1 72 ? -4.340 7.357 11.436 1.00 46.12 72 ALA A N 1
ATOM 520 C CA . ALA A 1 72 ? -3.637 7.483 12.683 1.00 46.12 72 ALA A CA 1
ATOM 521 C C . ALA A 1 72 ? -2.389 6.637 12.451 1.00 46.12 72 ALA A C 1
ATOM 523 O O . ALA A 1 72 ? -2.507 5.409 12.386 1.00 46.12 72 ALA A O 1
ATOM 524 N N . PRO A 1 73 ? -1.218 7.257 12.236 1.00 53.03 73 PRO A N 1
ATOM 525 C CA . PRO A 1 73 ? 0.004 6.486 12.121 1.00 53.03 73 PRO A CA 1
ATOM 526 C C . PRO A 1 73 ? 0.112 5.603 13.370 1.00 53.03 73 PRO A C 1
ATOM 528 O O . PRO A 1 73 ? -0.152 6.093 14.475 1.00 53.03 73 PRO A O 1
ATOM 531 N N . PRO A 1 74 ? 0.480 4.318 13.249 1.00 53.91 74 PRO A N 1
ATOM 532 C CA . PRO A 1 74 ? 0.855 3.567 14.430 1.00 53.91 74 PRO A CA 1
ATOM 533 C C . PRO A 1 74 ? 2.054 4.292 15.065 1.00 53.91 74 PRO A C 1
ATOM 535 O O . PRO A 1 74 ? 3.052 4.522 14.375 1.00 53.91 74 PRO A O 1
ATOM 538 N N . PRO A 1 75 ? 2.008 4.674 16.356 1.00 53.34 75 PRO A N 1
ATOM 539 C CA . PRO A 1 75 ? 3.211 5.062 17.065 1.00 53.34 75 PRO A CA 1
ATOM 540 C C . PRO A 1 75 ? 4.015 3.783 17.297 1.00 53.34 75 PRO A C 1
ATOM 542 O O . PRO A 1 75 ? 3.926 3.157 18.350 1.00 53.34 75 PRO A O 1
ATOM 545 N N . VAL A 1 76 ? 4.782 3.352 16.299 1.00 46.09 76 VAL A N 1
ATOM 546 C CA . VAL A 1 76 ? 5.849 2.384 16.537 1.00 46.09 76 VAL A CA 1
ATOM 547 C C . VAL A 1 76 ? 7.103 3.162 16.892 1.00 46.09 76 VAL A C 1
ATOM 549 O O . VAL A 1 76 ? 7.835 3.675 16.050 1.00 46.09 76 VAL A O 1
ATOM 552 N N . SER A 1 77 ? 7.296 3.275 18.204 1.00 58.19 77 SER A N 1
ATOM 553 C CA . SER A 1 77 ? 8.577 3.519 18.849 1.00 58.19 77 SER A CA 1
ATOM 554 C C . SER A 1 77 ? 9.668 2.692 18.174 1.00 58.19 77 SER A C 1
ATOM 556 O O . SER A 1 77 ? 9.721 1.474 18.313 1.00 58.19 77 SER A O 1
ATOM 558 N N . GLY A 1 78 ? 10.535 3.391 17.454 1.00 47.19 78 GLY A N 1
ATOM 559 C CA . GLY A 1 78 ? 11.693 2.831 16.772 1.00 47.19 78 GLY A CA 1
ATOM 560 C C . GLY A 1 78 ? 12.731 3.895 16.437 1.00 47.19 78 GLY A C 1
ATOM 561 O O . GLY A 1 78 ? 13.354 3.817 15.395 1.00 47.19 78 GLY A O 1
ATOM 562 N N . GLY A 1 79 ? 12.870 4.900 17.309 1.00 54.66 79 GLY A N 1
ATOM 563 C CA . GLY A 1 79 ? 14.096 5.672 17.501 1.00 54.66 79 GLY A CA 1
ATOM 564 C C . GLY A 1 79 ? 14.685 6.410 16.304 1.00 54.66 79 GLY A C 1
ATOM 565 O O . GLY A 1 79 ? 15.778 6.059 15.894 1.00 54.66 79 GLY A O 1
ATOM 566 N N . GLU A 1 80 ? 14.093 7.540 15.918 1.00 39.22 80 GLU A N 1
ATOM 567 C CA . GLU A 1 80 ? 14.873 8.715 15.508 1.00 39.22 80 GLU A CA 1
ATOM 568 C C . GLU A 1 80 ? 14.258 9.961 16.149 1.00 39.22 80 GLU A C 1
ATOM 570 O O . GLU A 1 80 ? 13.158 10.417 15.835 1.00 39.22 80 GLU A O 1
ATOM 575 N N . ALA A 1 81 ? 14.972 10.473 17.146 1.00 52.44 81 ALA A N 1
ATOM 576 C CA . ALA A 1 81 ? 14.725 11.776 17.718 1.00 52.44 81 ALA A CA 1
ATOM 577 C C . ALA A 1 81 ? 14.968 12.856 16.655 1.00 52.44 81 ALA A C 1
ATOM 579 O O . ALA A 1 81 ? 16.038 12.897 16.057 1.00 52.44 81 ALA A O 1
ATOM 580 N N . GLY A 1 82 ? 14.026 13.790 16.512 1.00 47.59 82 GLY A N 1
ATOM 581 C CA . GLY A 1 82 ? 14.302 15.089 15.895 1.00 47.59 82 GLY A CA 1
ATOM 582 C C . GLY A 1 82 ? 13.562 15.353 14.592 1.00 47.59 82 GLY A C 1
ATOM 583 O O . GLY A 1 82 ? 14.126 15.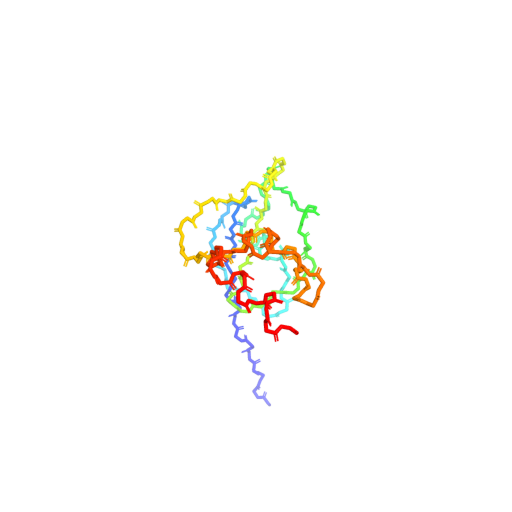283 13.513 1.00 47.59 82 GLY A O 1
ATOM 584 N N . GLY A 1 83 ? 12.309 15.777 14.710 1.00 49.03 83 GLY A N 1
ATOM 585 C CA . GLY A 1 83 ? 11.572 16.395 13.607 1.00 49.03 83 GLY A CA 1
ATOM 586 C C . GLY A 1 83 ? 10.482 17.328 14.114 1.00 49.03 83 GLY A C 1
ATOM 587 O O . GLY A 1 83 ? 9.418 17.442 13.519 1.00 49.03 83 GLY A O 1
ATOM 588 N N . LYS A 1 84 ? 10.712 17.941 15.280 1.00 44.22 84 LYS A N 1
ATOM 589 C CA . LYS A 1 84 ? 9.859 18.996 15.818 1.00 44.22 84 LYS A CA 1
ATOM 590 C C . LYS A 1 84 ? 9.917 20.159 14.841 1.00 44.22 84 LYS A C 1
ATOM 592 O O . LYS A 1 84 ? 11.019 20.623 14.581 1.00 44.22 84 LYS A O 1
ATOM 597 N N . ALA A 1 85 ? 8.752 20.548 14.322 1.00 52.22 85 ALA A N 1
ATOM 598 C CA . ALA A 1 85 ? 8.444 21.789 13.613 1.00 52.22 85 ALA A CA 1
ATOM 599 C C . ALA A 1 85 ? 9.617 22.786 13.572 1.00 52.22 85 ALA A C 1
ATOM 601 O O . ALA A 1 85 ? 9.684 23.729 14.356 1.00 52.22 85 ALA A O 1
ATOM 602 N N . GLY A 1 86 ? 10.567 22.532 12.676 1.00 49.97 86 GLY A N 1
ATOM 603 C CA . GLY A 1 86 ? 11.700 23.403 12.435 1.00 49.97 86 GLY A CA 1
ATOM 604 C C . GLY A 1 86 ? 11.264 24.391 11.381 1.00 49.97 86 GLY A C 1
ATOM 605 O O . GLY A 1 86 ? 11.611 24.233 10.213 1.00 49.97 86 GLY A O 1
ATOM 606 N N . GLY A 1 87 ? 10.457 25.377 11.785 1.00 58.47 87 GLY A N 1
ATOM 607 C CA . GLY A 1 87 ? 10.387 26.614 11.023 1.00 58.47 87 GLY A CA 1
ATOM 608 C C . GLY A 1 87 ? 11.827 27.026 10.744 1.00 58.47 87 GLY A C 1
ATOM 609 O O . GLY A 1 87 ? 12.649 27.042 11.657 1.00 58.47 87 GLY A O 1
ATOM 610 N N . VAL A 1 88 ? 12.166 27.213 9.475 1.00 61.34 88 VAL A N 1
ATOM 611 C CA . VAL A 1 88 ? 13.506 27.616 9.050 1.00 61.34 88 VAL A CA 1
ATOM 612 C C . VAL A 1 88 ? 13.796 28.976 9.686 1.00 61.34 88 VAL A C 1
ATOM 614 O O . VAL A 1 88 ? 13.363 30.015 9.194 1.00 61.34 88 VAL A O 1
ATOM 617 N N . VAL A 1 89 ? 14.460 28.960 10.842 1.00 63.94 89 VAL A N 1
ATOM 618 C CA . VAL A 1 89 ? 14.862 30.164 11.565 1.00 63.94 89 VAL A CA 1
ATOM 619 C C . VAL A 1 89 ? 16.092 30.709 10.851 1.00 63.94 89 VAL A C 1
ATOM 621 O O . VAL A 1 89 ? 17.164 30.104 10.856 1.00 63.94 89 VAL A O 1
ATOM 624 N N . ASN A 1 90 ? 15.920 31.841 10.176 1.00 69.62 90 ASN A N 1
ATOM 625 C CA . ASN A 1 90 ? 16.993 32.488 9.433 1.00 69.62 90 ASN A CA 1
ATOM 626 C C . ASN A 1 90 ? 18.007 33.100 10.405 1.00 69.62 90 ASN A C 1
ATOM 628 O O . ASN A 1 90 ? 17.723 34.111 11.039 1.00 69.62 90 ASN A O 1
ATOM 632 N N . LEU A 1 91 ? 19.209 32.523 10.473 1.00 69.25 91 LEU A N 1
ATOM 633 C CA . LEU A 1 91 ? 20.287 32.912 11.397 1.00 69.25 91 LEU A CA 1
ATOM 634 C C . LEU A 1 91 ? 20.618 34.413 11.382 1.00 69.25 91 LEU A C 1
ATOM 636 O O . LEU A 1 91 ? 20.925 35.001 12.414 1.00 69.25 91 LEU A O 1
ATOM 640 N N . ASN A 1 92 ? 20.525 35.036 10.207 1.00 74.25 92 ASN A N 1
ATOM 641 C CA . ASN A 1 92 ? 20.872 36.442 10.016 1.00 74.25 92 ASN A CA 1
ATOM 642 C C . ASN A 1 92 ? 19.841 37.396 10.643 1.00 74.25 92 ASN A C 1
ATOM 644 O O . ASN A 1 92 ? 20.199 38.485 11.090 1.00 74.25 92 ASN A O 1
ATOM 648 N N . THR A 1 93 ? 18.568 36.995 10.705 1.00 71.81 93 THR A N 1
ATOM 649 C CA . THR A 1 93 ? 17.453 37.849 11.158 1.00 71.81 93 THR A CA 1
ATOM 650 C C . THR A 1 93 ? 16.827 37.398 12.472 1.00 71.81 93 THR A C 1
ATOM 652 O O . THR A 1 93 ? 16.103 38.176 13.085 1.00 71.81 93 THR A O 1
ATOM 655 N N . ALA A 1 94 ? 17.081 36.165 12.900 1.00 73.94 94 ALA A N 1
ATOM 656 C CA . ALA A 1 94 ? 16.464 35.579 14.077 1.00 73.94 94 ALA A CA 1
ATOM 657 C C . ALA A 1 94 ? 16.892 36.267 15.375 1.00 73.94 94 ALA A C 1
ATOM 659 O O . ALA A 1 94 ? 18.043 36.678 15.550 1.00 73.94 94 ALA A O 1
ATOM 660 N N . THR A 1 95 ? 15.949 36.362 16.306 1.00 75.56 95 THR A N 1
ATOM 661 C CA . THR A 1 95 ? 16.195 36.826 17.672 1.00 75.56 95 THR A CA 1
ATOM 662 C C . THR A 1 95 ? 16.743 35.698 18.553 1.00 75.56 95 THR A C 1
ATOM 664 O O . THR A 1 95 ? 16.567 34.515 18.257 1.00 75.56 95 THR A O 1
ATOM 667 N N . ALA A 1 96 ? 17.403 36.048 19.665 1.00 73.25 96 ALA A N 1
ATOM 668 C CA . ALA A 1 96 ? 17.943 35.060 20.608 1.00 73.25 96 ALA A CA 1
ATOM 669 C C . ALA A 1 96 ? 16.857 34.084 21.101 1.00 73.25 96 ALA A C 1
ATOM 671 O O . ALA A 1 96 ? 17.080 32.878 21.097 1.00 73.25 96 ALA A O 1
ATOM 672 N N . ALA A 1 97 ? 15.656 34.599 21.385 1.00 74.94 97 ALA A N 1
ATOM 673 C CA . ALA A 1 97 ? 14.515 33.797 21.816 1.00 74.94 97 ALA A CA 1
ATOM 674 C C . ALA A 1 97 ? 14.059 32.784 20.752 1.00 74.94 97 ALA A C 1
ATOM 676 O O . ALA A 1 97 ? 13.678 31.670 21.094 1.00 74.94 97 ALA A O 1
ATOM 677 N N . GLU A 1 98 ? 14.122 33.133 19.462 1.00 71.44 98 GLU A N 1
ATOM 678 C CA . GLU A 1 98 ? 13.783 32.210 18.370 1.00 71.44 98 GLU A CA 1
ATOM 679 C C . GLU A 1 98 ? 14.842 31.119 18.203 1.00 71.44 98 GLU A C 1
ATOM 681 O O . GLU A 1 98 ? 14.502 29.955 17.990 1.00 71.44 98 GLU A O 1
ATOM 686 N N . LEU A 1 99 ? 16.121 31.462 18.368 1.00 72.19 99 LEU A N 1
ATOM 687 C CA . LEU A 1 99 ? 17.213 30.490 18.343 1.00 72.19 99 LEU A CA 1
ATOM 688 C C . LEU A 1 99 ? 17.123 29.510 19.521 1.00 72.19 99 LEU A C 1
ATOM 690 O O . LEU A 1 99 ? 17.404 28.332 19.335 1.00 72.19 99 LEU A O 1
ATOM 694 N N . GLU A 1 100 ? 16.662 29.951 20.695 1.00 72.44 100 GLU A N 1
ATOM 695 C CA . GLU A 1 100 ? 16.411 29.091 21.865 1.00 72.44 100 GLU A CA 1
ATOM 696 C C . GLU A 1 100 ? 15.265 28.085 21.663 1.00 72.44 100 GLU A C 1
ATOM 698 O O . GLU A 1 100 ? 15.211 27.065 22.350 1.00 72.44 100 GLU A O 1
ATOM 703 N N . THR A 1 101 ? 14.350 28.326 20.714 1.00 70.50 101 THR A N 1
ATOM 704 C CA . THR A 1 101 ? 13.286 27.352 20.398 1.00 70.50 101 THR A CA 1
ATOM 705 C C . THR A 1 101 ? 13.798 26.136 19.625 1.00 70.50 101 THR A C 1
ATOM 707 O O . THR A 1 101 ? 13.102 25.117 19.545 1.00 70.50 101 THR A O 1
ATOM 710 N N . LEU A 1 102 ? 15.014 26.215 19.071 1.00 71.56 102 LEU A N 1
ATOM 711 C CA . LEU A 1 102 ? 15.614 25.129 18.311 1.00 71.56 102 LEU A CA 1
ATOM 712 C C . LEU A 1 102 ? 16.148 24.030 19.242 1.00 71.56 102 LEU A C 1
ATOM 714 O O . LEU A 1 102 ? 16.776 24.304 20.270 1.00 71.56 102 LEU A O 1
ATOM 718 N N . PRO A 1 103 ? 15.950 22.752 18.876 1.00 66.56 103 PRO A N 1
ATOM 719 C CA . PRO A 1 103 ? 16.459 21.646 19.668 1.00 66.56 103 PRO A CA 1
ATOM 720 C C . PRO A 1 103 ? 17.984 21.755 19.777 1.00 66.56 103 PRO A C 1
ATOM 722 O O . PRO A 1 103 ? 18.668 21.917 18.769 1.00 66.56 103 PRO A O 1
ATOM 725 N N . ARG A 1 104 ? 18.512 21.618 21.003 1.00 71.69 104 ARG A N 1
ATOM 726 C CA . ARG A 1 104 ? 19.951 21.687 21.343 1.00 71.69 104 ARG A CA 1
ATOM 727 C C . ARG A 1 104 ? 20.552 23.102 21.433 1.00 71.69 104 ARG A C 1
ATOM 729 O O . ARG A 1 104 ? 21.734 23.208 21.760 1.00 71.69 104 ARG A O 1
ATOM 736 N N . ILE A 1 105 ? 19.778 24.169 21.217 1.00 74.94 105 ILE A N 1
ATOM 737 C CA . ILE A 1 105 ? 20.243 25.553 21.402 1.00 74.94 105 ILE A CA 1
ATOM 738 C C . ILE A 1 105 ? 19.711 26.096 22.731 1.00 74.94 105 ILE A C 1
ATOM 740 O O . ILE A 1 105 ? 18.513 26.237 22.926 1.00 74.94 105 ILE A O 1
ATOM 744 N N . GLY A 1 106 ? 20.621 26.379 23.664 1.00 74.00 106 GLY A N 1
ATOM 745 C CA . GLY A 1 106 ? 20.309 27.070 24.918 1.00 74.00 106 GLY A CA 1
ATOM 746 C C . GLY A 1 106 ? 20.670 28.560 24.865 1.00 74.00 106 GLY A C 1
ATOM 747 O O . GLY A 1 106 ? 21.348 28.982 23.921 1.00 74.00 106 GLY A O 1
ATOM 748 N N . PRO A 1 107 ? 20.322 29.343 25.903 1.00 75.31 107 PRO A N 1
ATOM 749 C CA . PRO A 1 107 ? 20.530 30.796 25.952 1.00 75.31 107 PRO A CA 1
ATOM 750 C C . PRO A 1 107 ? 21.979 31.206 25.657 1.00 75.31 107 PRO A C 1
ATOM 752 O O . PRO A 1 107 ? 22.230 32.120 24.877 1.00 75.31 107 PRO A O 1
ATOM 755 N N . ALA A 1 108 ? 22.954 30.466 26.195 1.00 79.50 108 ALA A N 1
ATOM 756 C CA . ALA A 1 108 ? 24.375 30.738 25.972 1.00 79.50 108 ALA A CA 1
ATOM 757 C C . ALA A 1 108 ? 24.815 30.533 24.509 1.00 79.50 108 ALA A C 1
ATOM 759 O O . ALA A 1 108 ? 25.702 31.232 24.021 1.00 79.50 108 ALA A O 1
ATOM 760 N N . THR A 1 109 ? 2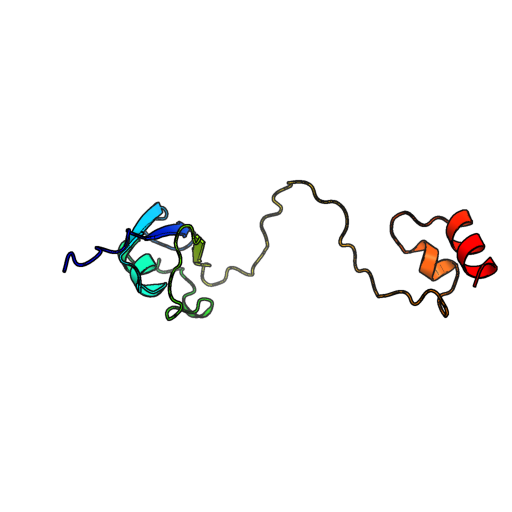4.213 29.572 23.804 1.00 78.38 109 THR A N 1
ATOM 761 C CA . THR A 1 109 ? 24.518 29.300 22.394 1.00 78.38 109 THR A CA 1
ATOM 762 C C . THR A 1 109 ? 23.781 30.286 21.489 1.00 78.38 109 THR A C 1
ATOM 764 O O . THR A 1 109 ? 24.381 30.797 20.549 1.00 78.38 109 THR A O 1
ATOM 767 N N . ALA A 1 110 ? 22.528 30.623 21.809 1.00 79.25 110 ALA A N 1
ATOM 768 C CA . ALA A 1 110 ? 21.752 31.633 21.093 1.00 79.25 110 ALA A CA 1
ATOM 769 C C . ALA A 1 110 ? 22.413 33.022 21.150 1.00 79.25 110 ALA A C 1
ATOM 771 O O . ALA A 1 110 ? 22.536 33.680 20.119 1.00 79.25 110 ALA A O 1
ATOM 772 N N . GLN A 1 111 ? 22.918 33.447 22.315 1.00 78.56 111 GLN A N 1
ATOM 773 C CA . GLN A 1 111 ? 23.627 34.726 22.447 1.00 78.56 111 GLN A CA 1
ATOM 774 C C . GLN A 1 111 ? 24.910 34.776 21.609 1.00 78.56 111 GLN A C 1
ATOM 776 O O . GLN A 1 111 ? 25.134 35.754 20.904 1.00 78.56 111 GLN A O 1
ATOM 781 N N . LYS A 1 112 ? 25.714 33.703 21.612 1.00 79.94 112 LYS A N 1
ATOM 782 C CA . LYS A 1 112 ? 26.933 33.621 20.787 1.00 79.94 112 LYS A CA 1
ATOM 783 C C . LYS A 1 112 ? 26.644 33.700 19.292 1.00 79.94 112 LYS A C 1
ATOM 785 O O . LYS A 1 112 ? 27.423 34.282 18.550 1.00 79.94 112 LYS A O 1
ATOM 790 N N . ILE A 1 113 ? 25.534 33.115 18.854 1.00 78.56 113 ILE A N 1
ATOM 791 C CA . ILE A 1 113 ? 25.094 33.171 17.459 1.00 78.56 113 ILE A CA 1
ATOM 792 C C . ILE A 1 113 ? 24.711 34.605 17.062 1.00 78.56 113 ILE A C 1
ATOM 794 O O . ILE A 1 113 ? 25.096 35.063 15.991 1.00 78.56 113 ILE A O 1
ATOM 798 N N . VAL A 1 114 ? 23.985 35.322 17.927 1.00 78.06 114 VAL A N 1
ATOM 799 C CA . VAL A 1 114 ? 23.601 36.726 17.692 1.00 78.06 114 VAL A CA 1
ATOM 800 C C . VAL A 1 114 ? 24.812 37.662 17.723 1.00 78.06 114 VAL A C 1
ATOM 802 O O . VAL A 1 114 ? 24.805 38.671 17.024 1.00 78.06 114 VAL A O 1
ATOM 805 N N . GLU A 1 115 ? 25.831 37.340 18.519 1.00 79.56 115 GLU A N 1
ATOM 806 C CA . GLU A 1 115 ? 27.062 38.128 18.645 1.00 79.56 115 GLU A CA 1
ATOM 807 C C . GLU A 1 115 ? 28.065 37.879 17.503 1.00 79.56 115 GLU A C 1
ATOM 809 O O . GLU A 1 115 ? 28.858 38.761 17.194 1.00 79.56 115 GLU A O 1
ATOM 814 N N . TYR A 1 116 ? 28.030 36.703 16.862 1.00 79.00 116 TYR A N 1
ATOM 815 C CA . TYR A 1 116 ? 28.967 36.318 15.793 1.00 79.00 116 TYR A CA 1
ATOM 816 C C . TYR A 1 116 ? 28.494 36.663 14.366 1.00 79.00 116 TYR A C 1
ATOM 818 O O . TYR A 1 116 ? 29.265 36.497 13.421 1.00 79.00 116 TYR A O 1
ATOM 826 N N . ARG A 1 117 ? 27.239 37.089 14.186 1.00 70.25 117 ARG A N 1
ATOM 827 C CA . ARG A 1 117 ? 26.699 37.448 12.861 1.00 70.25 117 ARG A CA 1
ATOM 828 C C . ARG A 1 117 ? 27.234 38.776 12.325 1.00 70.25 117 ARG A C 1
ATOM 830 O O . ARG A 1 117 ? 27.487 39.687 13.144 1.00 70.25 117 ARG A O 1
#

Secondary structure (DSSP, 8-state):
-----PPPEEEEEEESBSS-SEEEE-TT-BHHHHHHHTTSB-TTB-GGGS-TTPBPPTT-EEEEPBTT---------------S------TTT--HHHHHTSTT--HHHHHHHHHH-